Protein AF-A0A936WK87-F1 (afdb_monomer_lite)

Radius of gyration: 15.43 Å; chains: 1; bounding box: 33×34×32 Å

Sequence (50 aa):
MPRGVVTPSGAEVWQRGYYEHIIRDDAEYDRIARYIADNQRNWNNDRFNP

pLDDT: mean 84.99, std 12.68, range [46.12, 98.62]

Structure (mmCIF, N/CA/C/O backbone):
data_AF-A0A936WK87-F1
#
_entry.id   AF-A0A936WK87-F1
#
loop_
_atom_site.group_PDB
_atom_site.id
_atom_site.type_symbol
_atom_site.label_atom_id
_atom_site.label_alt_id
_atom_site.label_comp_id
_atom_site.label_asym_id
_atom_site.label_entity_id
_atom_site.label_seq_id
_atom_site.pdbx_PDB_ins_code
_atom_site.Cartn_x
_atom_site.Cartn_y
_atom_site.Cartn_z
_atom_site.occupancy
_atom_site.B_iso_or_equiv
_atom_site.auth_seq_id
_atom_site.auth_comp_id
_atom_site.auth_asym_id
_atom_site.auth_atom_id
_atom_site.pdbx_PDB_model_num
ATOM 1 N N . MET A 1 1 ? -7.654 19.222 17.270 1.00 46.12 1 MET A N 1
ATOM 2 C CA . MET A 1 1 ? -7.671 18.052 16.365 1.00 46.12 1 MET A CA 1
ATOM 3 C C . MET A 1 1 ? -9.126 17.703 1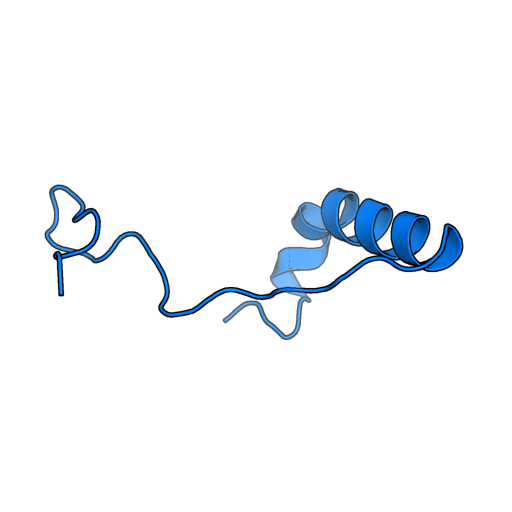6.081 1.00 46.12 1 MET A C 1
ATOM 5 O O . MET A 1 1 ? -9.840 17.493 17.059 1.00 46.12 1 MET A O 1
ATOM 9 N N . PRO A 1 2 ? -9.613 17.723 14.829 1.00 52.84 2 PRO A N 1
ATOM 10 C CA . PRO A 1 2 ? -10.997 17.352 14.558 1.00 52.84 2 PRO A CA 1
ATOM 11 C C . PRO A 1 2 ? -11.168 15.840 14.751 1.00 52.84 2 PRO A C 1
ATOM 13 O O . PRO A 1 2 ? -10.306 15.059 14.351 1.00 52.84 2 PRO A O 1
ATOM 16 N N . ARG A 1 3 ? -12.251 15.442 15.429 1.00 58.47 3 ARG A N 1
ATOM 17 C CA . ARG A 1 3 ? -12.607 14.035 15.659 1.00 58.47 3 ARG A CA 1
ATOM 18 C C . ARG A 1 3 ? -12.874 13.360 14.311 1.00 58.47 3 ARG A C 1
ATOM 20 O O . ARG A 1 3 ? -13.590 13.923 13.486 1.00 58.47 3 ARG A O 1
ATOM 27 N N . GLY A 1 4 ? -12.278 12.187 14.097 1.00 62.81 4 GLY A N 1
ATOM 28 C CA . GLY A 1 4 ? -12.516 11.367 12.910 1.00 62.81 4 GLY A CA 1
ATOM 29 C C . GLY A 1 4 ? -13.983 10.949 12.786 1.00 62.81 4 GLY A C 1
ATOM 30 O O . GLY A 1 4 ? -14.764 11.090 13.725 1.00 62.81 4 GLY A O 1
ATOM 31 N N . VAL A 1 5 ? -14.359 10.437 11.614 1.00 68.00 5 VAL A N 1
ATOM 32 C CA . VAL A 1 5 ? -15.697 9.881 11.372 1.00 68.00 5 VAL A CA 1
ATOM 33 C C . VAL A 1 5 ? -15.958 8.755 12.377 1.00 68.00 5 VAL A C 1
ATOM 35 O O . VAL A 1 5 ? -15.212 7.776 12.427 1.00 68.00 5 VAL A O 1
ATOM 38 N N . VAL A 1 6 ? -17.000 8.918 13.192 1.00 67.19 6 VAL A N 1
ATOM 39 C CA . VAL A 1 6 ? -17.431 7.935 14.193 1.00 67.19 6 VAL A CA 1
ATOM 40 C C . VAL A 1 6 ? -18.603 7.148 13.615 1.00 67.19 6 VAL A C 1
ATOM 42 O O . VAL A 1 6 ? -19.527 7.732 13.046 1.00 67.19 6 VAL A O 1
ATOM 45 N N . THR A 1 7 ? -18.565 5.822 13.739 1.00 74.38 7 THR A N 1
ATOM 46 C CA . THR A 1 7 ? -19.710 4.965 13.393 1.00 74.38 7 THR A CA 1
ATOM 47 C C . THR A 1 7 ? -20.911 5.244 14.311 1.00 74.38 7 THR A C 1
ATOM 49 O O . THR A 1 7 ? -20.733 5.742 15.424 1.00 74.38 7 THR A O 1
ATOM 52 N N . PRO A 1 8 ? -22.142 4.856 13.926 1.00 74.56 8 PRO A N 1
ATOM 53 C CA . PRO A 1 8 ? -23.302 4.928 14.820 1.00 74.56 8 PRO A CA 1
ATOM 54 C C . PRO A 1 8 ? -23.116 4.186 16.158 1.00 74.56 8 PRO A C 1
ATOM 56 O O . PRO A 1 8 ? -23.768 4.530 17.138 1.00 74.56 8 PRO A O 1
ATOM 59 N N . SER A 1 9 ? -22.217 3.195 16.217 1.00 82.50 9 SER A N 1
ATOM 60 C CA . SER A 1 9 ? -21.864 2.454 17.436 1.00 82.50 9 SER A CA 1
ATOM 61 C C . SER A 1 9 ? -20.780 3.124 18.292 1.00 82.50 9 SER A C 1
ATOM 63 O O . SER A 1 9 ? -20.396 2.573 19.320 1.00 82.50 9 SER A O 1
ATOM 65 N N . GLY A 1 10 ? -20.271 4.297 17.903 1.00 78.75 10 GLY A N 1
ATOM 66 C CA . GLY A 1 10 ? -19.228 5.009 18.646 1.00 78.75 10 GLY A CA 1
ATOM 67 C C . GLY A 1 10 ? -17.799 4.543 18.348 1.00 78.75 10 GLY A C 1
ATOM 68 O O . GLY A 1 10 ? -16.856 5.118 18.888 1.00 78.75 10 GLY A O 1
ATOM 69 N N . ALA A 1 11 ? -17.615 3.536 17.488 1.00 81.81 11 ALA A N 1
ATOM 70 C CA . ALA A 1 11 ? -16.294 3.057 17.096 1.00 81.81 11 ALA A CA 1
ATOM 71 C C . ALA A 1 11 ? -15.648 3.998 16.067 1.00 81.81 11 ALA A C 1
ATOM 73 O O . ALA A 1 11 ? -16.317 4.464 15.133 1.00 81.81 11 ALA A O 1
ATOM 74 N N . GLU A 1 12 ? -14.347 4.256 16.229 1.00 80.75 12 GLU A N 1
ATOM 75 C CA . GLU A 1 12 ? -13.542 4.942 15.217 1.00 80.75 12 GLU A CA 1
ATOM 76 C C . GLU A 1 12 ? -13.512 4.098 13.937 1.00 80.75 12 GLU A C 1
ATOM 78 O O . GLU A 1 12 ? -13.184 2.914 13.966 1.00 80.75 12 GLU A O 1
ATOM 83 N N . VAL A 1 13 ? -13.879 4.711 12.808 1.00 84.25 13 VAL A N 1
ATOM 84 C CA . VAL A 1 13 ? -13.876 4.041 11.494 1.00 84.25 13 VAL A CA 1
ATOM 85 C C . VAL A 1 13 ? -12.453 3.811 10.993 1.00 84.25 13 VAL A C 1
ATOM 87 O O . VAL A 1 13 ? -12.173 2.841 10.294 1.00 84.25 13 VAL A O 1
ATOM 90 N N . TRP A 1 14 ? -11.556 4.734 11.327 1.00 82.56 14 TRP A N 1
ATOM 91 C CA . TRP A 1 14 ? -10.214 4.783 10.776 1.00 82.56 14 TRP A CA 1
ATOM 92 C C . TRP A 1 14 ? -9.202 4.232 11.767 1.00 82.56 14 TRP A C 1
ATOM 94 O O . TRP A 1 14 ? -9.147 4.663 12.918 1.00 82.56 14 TRP A O 1
ATOM 104 N N . GLN A 1 15 ? -8.344 3.336 11.288 1.00 82.19 15 GLN A N 1
ATOM 105 C CA . GLN A 1 15 ? -7.104 3.026 11.986 1.00 82.19 15 GLN A CA 1
ATOM 106 C C . GLN A 1 15 ? -6.186 4.259 11.978 1.00 82.19 15 GLN A C 1
ATOM 108 O O . GLN A 1 15 ? -6.228 5.086 11.065 1.00 82.19 15 GLN A O 1
ATOM 113 N N . ARG A 1 16 ? -5.365 4.417 13.021 1.00 85.50 16 ARG A N 1
ATOM 114 C CA . ARG A 1 16 ? -4.448 5.559 13.126 1.00 85.50 16 ARG A CA 1
ATOM 115 C C . ARG A 1 16 ? -3.253 5.371 12.192 1.00 85.50 16 ARG A C 1
ATOM 117 O O . ARG A 1 16 ? -2.508 4.410 12.341 1.00 85.50 16 ARG A O 1
ATOM 124 N N . GLY A 1 17 ? -3.022 6.357 11.326 1.00 84.12 17 GLY A N 1
ATOM 125 C CA . GLY A 1 17 ? -1.932 6.343 10.345 1.00 84.12 17 GLY A CA 1
ATOM 126 C C . GLY A 1 17 ? -2.352 5.726 9.010 1.00 84.12 17 GLY A C 1
ATOM 127 O O . GLY A 1 17 ? -3.454 5.207 8.871 1.00 84.12 17 GLY A O 1
ATOM 128 N N . TYR A 1 18 ? -1.480 5.829 8.012 1.00 87.31 18 TYR A N 1
ATOM 129 C CA . TYR A 1 18 ? -1.658 5.200 6.706 1.00 87.31 18 TYR A CA 1
ATOM 130 C C . TYR A 1 18 ? -0.296 4.766 6.162 1.00 87.31 18 TYR A C 1
ATOM 132 O O . TYR A 1 18 ? 0.732 5.339 6.526 1.00 87.31 18 TYR A O 1
ATOM 140 N N . TYR A 1 19 ? -0.291 3.733 5.320 1.00 89.94 19 TYR A N 1
ATOM 141 C CA . TYR A 1 19 ? 0.898 3.334 4.576 1.00 89.94 19 TYR A CA 1
ATOM 142 C C . TYR A 1 19 ? 1.027 4.229 3.342 1.00 89.94 19 TYR A C 1
ATOM 144 O O . TYR A 1 19 ? 0.102 4.299 2.532 1.00 89.94 19 TYR A O 1
ATOM 152 N N . GLU A 1 20 ? 2.159 4.916 3.209 1.00 94.25 20 GLU A N 1
ATOM 153 C CA . GLU A 1 20 ? 2.504 5.678 2.011 1.00 94.25 20 GLU A CA 1
ATOM 154 C C . GLU A 1 20 ? 3.707 5.046 1.316 1.00 94.25 20 GLU A C 1
ATOM 156 O O . GLU A 1 20 ? 4.648 4.588 1.966 1.00 94.25 20 GLU A O 1
ATOM 161 N N . HIS A 1 21 ? 3.682 5.034 -0.015 1.00 95.25 21 HIS A N 1
ATOM 162 C CA . HIS A 1 21 ? 4.805 4.575 -0.820 1.00 95.25 21 HIS A CA 1
ATOM 163 C C . HIS A 1 21 ? 4.785 5.240 -2.197 1.00 95.25 21 HIS A C 1
ATOM 165 O O . HIS A 1 21 ? 3.775 5.187 -2.899 1.00 95.25 21 HIS A O 1
ATOM 171 N N . ILE A 1 22 ? 5.893 5.876 -2.588 1.00 97.50 22 ILE A N 1
ATOM 172 C CA . ILE A 1 22 ? 6.038 6.501 -3.911 1.00 97.50 22 ILE A CA 1
ATOM 173 C C . ILE A 1 22 ? 6.550 5.446 -4.885 1.00 97.50 22 ILE A C 1
ATOM 175 O O . ILE A 1 22 ? 7.662 4.955 -4.716 1.00 97.50 22 ILE A O 1
ATOM 179 N N . ILE A 1 23 ? 5.764 5.168 -5.922 1.00 97.75 23 ILE A N 1
ATOM 180 C CA . ILE A 1 23 ? 6.133 4.274 -7.022 1.00 97.75 23 ILE A CA 1
ATOM 181 C C . ILE A 1 23 ? 7.094 5.010 -7.957 1.00 97.75 23 ILE A C 1
ATOM 183 O O . ILE A 1 23 ? 6.735 6.055 -8.501 1.00 97.75 23 ILE A O 1
ATOM 187 N N . ARG A 1 24 ? 8.320 4.499 -8.113 1.00 98.25 24 ARG A N 1
ATOM 188 C CA . ARG A 1 24 ? 9.388 5.190 -8.867 1.00 98.25 24 ARG A CA 1
ATOM 189 C C . ARG A 1 24 ? 9.679 4.599 -10.240 1.00 98.25 24 ARG A C 1
ATOM 191 O O . ARG A 1 24 ? 10.325 5.265 -11.046 1.00 98.25 24 ARG A O 1
ATOM 198 N N . ASP A 1 25 ? 9.221 3.380 -10.489 1.00 98.50 25 ASP A N 1
ATOM 199 C CA . ASP A 1 25 ? 9.440 2.663 -11.739 1.00 98.50 25 ASP A CA 1
ATOM 200 C C . ASP A 1 25 ? 8.301 1.679 -12.051 1.00 98.50 25 ASP A C 1
ATOM 202 O O . ASP A 1 25 ? 7.448 1.376 -11.210 1.00 98.50 25 ASP A O 1
ATOM 206 N N . ASP A 1 26 ? 8.297 1.183 -13.287 1.00 98.62 26 ASP A N 1
ATOM 207 C CA . ASP A 1 26 ? 7.252 0.295 -13.800 1.00 98.62 26 ASP A CA 1
ATOM 208 C C . ASP A 1 26 ? 7.262 -1.079 -13.115 1.00 98.62 26 ASP A C 1
ATOM 210 O O . ASP A 1 26 ? 6.212 -1.689 -12.918 1.00 98.62 26 ASP A O 1
ATOM 214 N N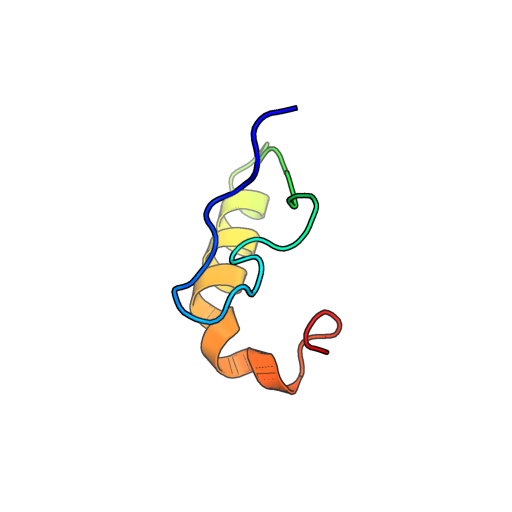 . ALA A 1 27 ? 8.432 -1.575 -12.701 1.00 98.38 27 ALA A N 1
ATOM 215 C CA . ALA A 1 27 ? 8.539 -2.873 -12.037 1.00 98.38 27 ALA A CA 1
ATOM 216 C C . ALA A 1 27 ? 7.901 -2.844 -10.639 1.00 98.38 27 ALA A C 1
ATOM 218 O O . ALA A 1 27 ? 7.294 -3.820 -10.183 1.00 98.38 27 ALA A O 1
ATOM 219 N N . GLU A 1 28 ? 8.035 -1.719 -9.946 1.00 98.19 28 GLU A N 1
ATOM 220 C CA . GLU A 1 28 ? 7.376 -1.447 -8.683 1.00 98.19 28 GLU A CA 1
ATOM 221 C C . GLU A 1 28 ? 5.868 -1.269 -8.837 1.00 98.19 28 GLU A C 1
ATOM 223 O O . GLU A 1 28 ? 5.116 -1.862 -8.055 1.00 98.19 28 GLU A O 1
ATOM 228 N N . TYR A 1 29 ? 5.434 -0.527 -9.861 1.00 98.38 29 TYR A N 1
ATOM 229 C CA . TYR A 1 29 ? 4.020 -0.405 -10.214 1.00 98.38 29 TYR A CA 1
ATOM 230 C C . TYR A 1 29 ? 3.380 -1.783 -10.382 1.00 98.38 29 TYR A C 1
ATOM 232 O O . TYR A 1 29 ? 2.406 -2.114 -9.704 1.00 98.38 29 TYR A O 1
ATOM 240 N N . ASP A 1 30 ? 3.992 -2.615 -11.217 1.00 98.44 30 ASP A N 1
AT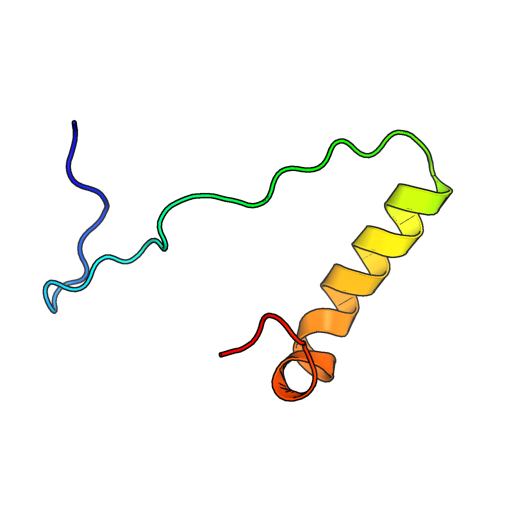OM 241 C CA . ASP A 1 30 ? 3.544 -3.965 -11.524 1.00 98.44 30 ASP A CA 1
ATOM 242 C C . ASP A 1 30 ? 3.404 -4.838 -10.273 1.00 98.44 30 ASP A C 1
ATOM 244 O O . ASP A 1 30 ? 2.425 -5.570 -10.104 1.00 98.44 30 ASP A O 1
ATOM 248 N N . ARG A 1 31 ? 4.388 -4.771 -9.372 1.00 96.62 31 ARG A N 1
ATOM 249 C CA . ARG A 1 31 ? 4.379 -5.532 -8.119 1.00 96.62 31 ARG A CA 1
ATOM 250 C C . ARG A 1 31 ? 3.245 -5.082 -7.198 1.00 96.62 31 ARG A C 1
ATOM 252 O O . ARG A 1 31 ? 2.547 -5.934 -6.651 1.00 96.62 31 ARG A O 1
ATOM 259 N N . ILE A 1 32 ? 3.061 -3.774 -7.024 1.00 96.06 32 ILE A N 1
ATOM 260 C CA . ILE A 1 32 ? 2.034 -3.217 -6.131 1.00 96.06 32 ILE A CA 1
ATOM 261 C C . ILE A 1 32 ? 0.633 -3.456 -6.702 1.00 96.06 32 ILE A C 1
ATOM 263 O O . ILE A 1 32 ? -0.265 -3.850 -5.962 1.00 96.06 32 ILE A O 1
ATOM 267 N N . ALA A 1 33 ? 0.450 -3.301 -8.015 1.00 96.94 33 ALA A N 1
ATOM 268 C CA . ALA A 1 33 ? -0.815 -3.584 -8.683 1.00 96.94 33 ALA A CA 1
ATOM 269 C C . ALA A 1 33 ? -1.233 -5.053 -8.507 1.00 96.94 33 ALA A C 1
ATOM 271 O O . ALA A 1 33 ? -2.376 -5.327 -8.135 1.00 96.94 33 ALA A O 1
ATOM 272 N N . ARG A 1 34 ? -0.297 -5.998 -8.693 1.00 96.19 34 ARG A N 1
ATOM 273 C CA . ARG A 1 34 ? -0.544 -7.425 -8.421 1.00 96.19 34 ARG A CA 1
ATOM 274 C C . ARG A 1 34 ? -0.866 -7.674 -6.951 1.00 96.19 34 ARG A C 1
ATOM 276 O O . ARG A 1 34 ? -1.838 -8.362 -6.668 1.00 96.19 34 ARG A O 1
ATOM 283 N N . TYR A 1 35 ? -0.116 -7.071 -6.024 1.00 92.94 35 TYR A N 1
ATOM 284 C CA . TYR A 1 35 ? -0.399 -7.197 -4.591 1.00 92.94 35 TYR A CA 1
ATOM 285 C C . TYR A 1 35 ? -1.830 -6.760 -4.253 1.00 92.94 35 TYR A C 1
ATOM 287 O O . TYR A 1 35 ? -2.541 -7.496 -3.578 1.00 92.94 35 TYR A O 1
ATOM 295 N N . ILE A 1 36 ? -2.286 -5.615 -4.773 1.00 93.00 36 ILE A N 1
ATOM 296 C CA . ILE A 1 36 ? -3.654 -5.118 -4.553 1.00 93.00 36 ILE A CA 1
ATOM 297 C C . ILE A 1 36 ? -4.697 -6.090 -5.123 1.00 93.00 36 ILE A C 1
ATOM 299 O O . ILE A 1 36 ? -5.676 -6.394 -4.441 1.00 93.00 36 ILE A O 1
ATOM 303 N N . ALA A 1 37 ? -4.487 -6.594 -6.344 1.00 95.50 37 ALA A N 1
ATOM 304 C CA . ALA A 1 37 ? -5.401 -7.541 -6.983 1.00 95.50 37 ALA A CA 1
ATOM 305 C C . ALA A 1 37 ? -5.488 -8.879 -6.227 1.00 95.50 37 ALA A C 1
ATOM 307 O O . ALA A 1 37 ? -6.571 -9.452 -6.089 1.00 95.50 37 ALA A O 1
ATOM 308 N N . ASP A 1 38 ? -4.361 -9.353 -5.697 1.00 94.31 38 ASP A N 1
ATOM 309 C CA . ASP A 1 38 ? -4.266 -10.645 -5.020 1.00 94.31 38 ASP A CA 1
ATOM 310 C C . ASP A 1 38 ? -4.571 -10.567 -3.515 1.00 94.31 38 ASP A C 1
ATOM 312 O O . ASP A 1 38 ? -4.814 -11.603 -2.889 1.00 94.31 38 ASP A O 1
ATOM 316 N N . ASN A 1 39 ? -4.604 -9.365 -2.923 1.00 89.50 39 ASN A N 1
ATOM 317 C CA . ASN A 1 39 ? -4.752 -9.159 -1.478 1.00 89.50 39 ASN A CA 1
ATOM 318 C C . ASN A 1 39 ? -5.975 -9.890 -0.912 1.00 89.50 39 ASN A C 1
ATOM 320 O O . ASN A 1 39 ? -5.882 -10.600 0.085 1.00 89.50 39 ASN A O 1
ATOM 324 N N . GLN A 1 40 ? -7.117 -9.817 -1.598 1.00 87.88 40 GLN A N 1
ATOM 325 C CA . GLN A 1 40 ? -8.335 -10.470 -1.119 1.00 87.88 40 GLN A CA 1
ATOM 326 C C . GLN A 1 40 ? -8.200 -11.997 -1.014 1.00 87.88 40 GLN A C 1
ATOM 328 O O . GLN A 1 40 ? -8.815 -12.614 -0.146 1.00 87.88 40 GLN A O 1
ATOM 333 N N . ARG A 1 41 ? -7.382 -12.618 -1.871 1.00 90.06 41 ARG A N 1
ATOM 334 C CA . ARG A 1 41 ? -7.105 -14.062 -1.829 1.00 90.06 41 ARG A CA 1
ATOM 335 C C . ARG A 1 41 ? -6.074 -14.411 -0.758 1.00 90.06 41 ARG A C 1
ATOM 337 O O . ARG A 1 41 ? -6.132 -15.498 -0.190 1.00 90.06 41 ARG A O 1
ATOM 344 N N . ASN A 1 42 ? -5.144 -13.498 -0.499 1.00 87.38 42 ASN A N 1
ATOM 345 C CA . ASN A 1 42 ? -4.014 -13.714 0.399 1.00 87.38 42 ASN A CA 1
ATOM 346 C C . ASN A 1 42 ? -4.259 -13.218 1.827 1.00 87.38 42 ASN A C 1
ATOM 348 O O . ASN A 1 42 ? -3.437 -13.500 2.691 1.00 87.38 42 ASN A O 1
ATOM 352 N N . TRP A 1 43 ? -5.394 -12.565 2.089 1.00 87.50 43 TRP A N 1
ATOM 353 C CA . TRP A 1 43 ? -5.728 -11.924 3.362 1.00 87.50 43 TRP A CA 1
ATOM 354 C C . TRP A 1 43 ? -5.440 -12.796 4.593 1.00 87.50 43 TRP A C 1
ATOM 356 O O . TRP A 1 43 ? -4.742 -12.377 5.509 1.00 87.50 43 TRP A O 1
ATOM 366 N N . ASN A 1 44 ? -5.885 -14.055 4.588 1.00 88.88 44 ASN A N 1
ATOM 367 C CA . ASN A 1 44 ? -5.705 -14.969 5.726 1.00 88.88 44 ASN A CA 1
ATOM 368 C C . ASN A 1 44 ? -4.241 -15.361 5.994 1.00 88.88 44 ASN A C 1
ATOM 370 O O . ASN A 1 44 ? -3.936 -15.862 7.071 1.00 88.88 44 ASN A O 1
ATOM 374 N N . ASN A 1 45 ? -3.358 -15.167 5.016 1.00 85.19 45 ASN A N 1
ATOM 375 C CA . ASN A 1 45 ? -1.934 -15.477 5.103 1.00 85.19 45 ASN A CA 1
ATOM 37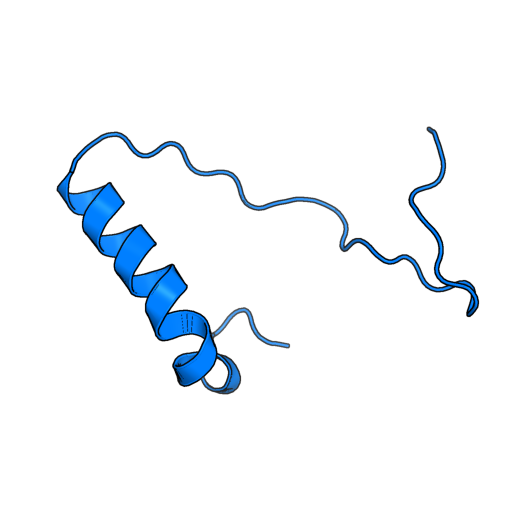6 C C . ASN A 1 45 ? -1.072 -14.203 5.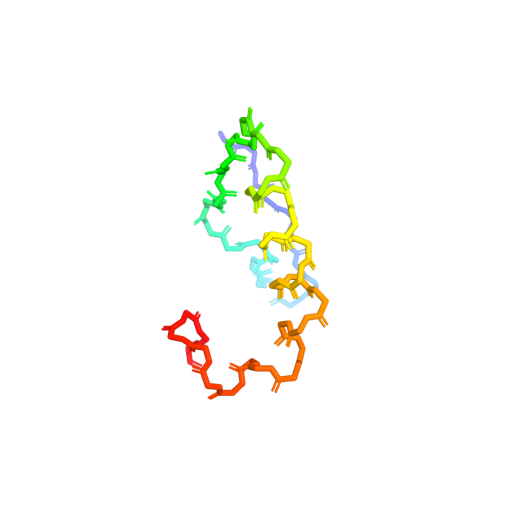138 1.00 85.19 45 ASN A C 1
ATOM 378 O O . ASN A 1 45 ? 0.157 -14.304 5.146 1.00 85.19 45 ASN A O 1
ATOM 382 N N . ASP A 1 46 ? -1.685 -13.015 5.109 1.00 81.94 46 ASP A N 1
ATOM 383 C CA . ASP A 1 46 ? -0.961 -11.750 5.134 1.00 81.94 46 ASP A CA 1
ATOM 384 C C . ASP A 1 46 ? -0.447 -11.483 6.555 1.00 81.94 46 ASP A C 1
ATOM 386 O O . ASP A 1 46 ? -1.180 -11.559 7.539 1.00 81.94 46 ASP A O 1
ATOM 390 N N . ARG A 1 47 ? 0.842 -11.157 6.665 1.00 77.06 47 ARG A N 1
ATOM 391 C CA . ARG A 1 47 ? 1.520 -10.874 7.936 1.00 77.06 47 ARG A CA 1
ATOM 392 C C . ARG A 1 47 ? 0.951 -9.644 8.655 1.00 77.06 47 ARG A C 1
ATOM 394 O O . ARG A 1 47 ? 1.172 -9.493 9.855 1.00 77.06 47 ARG A O 1
ATOM 401 N N . PHE A 1 48 ? 0.286 -8.753 7.927 1.00 74.38 48 PHE A N 1
ATOM 402 C CA . PHE A 1 48 ? -0.348 -7.551 8.457 1.00 74.38 48 PHE A CA 1
ATOM 403 C C . PHE A 1 48 ? -1.847 -7.729 8.720 1.00 74.38 48 PHE A C 1
ATOM 405 O O . PHE A 1 48 ? -2.485 -6.782 9.180 1.0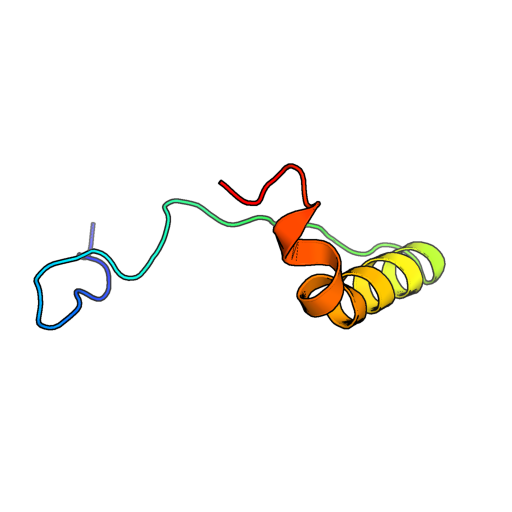0 74.38 48 PHE A O 1
ATOM 412 N N . ASN A 1 49 ? -2.406 -8.915 8.462 1.00 75.06 49 ASN A N 1
ATOM 413 C CA . ASN A 1 49 ? -3.761 -9.252 8.878 1.00 75.06 49 ASN A CA 1
ATOM 414 C C . ASN A 1 49 ? -3.747 -9.728 10.354 1.00 75.06 49 ASN A C 1
ATOM 416 O O . ASN A 1 49 ? -3.052 -10.703 10.650 1.00 75.06 49 ASN A O 1
ATOM 420 N N . PRO A 1 50 ? -4.432 -9.023 11.279 1.00 65.69 50 PRO A N 1
ATOM 421 C CA . PRO A 1 50 ? -4.449 -9.345 12.709 1.00 65.69 50 PRO A CA 1
ATOM 422 C C . PRO A 1 50 ? -5.249 -10.604 13.073 1.00 65.69 50 PRO A C 1
ATOM 424 O O . PRO A 1 50 ? -6.166 -10.992 12.313 1.00 65.69 50 PRO A O 1
#

Foldseek 3Di:
DDDADADPVRDHPDDPDDDDDDDDDPVSVVVVVVCVVCCVVCLVVDPPND

Secondary structure (DSSP, 8-state):
-PPPPBPTTS-BSSPSS-------SHHHHHHHHHHHHHHHHHGGG-TT--